Protein AF-A0A2H0UVV0-F1 (afdb_monomer_lite)

pLDDT: mean 76.67, std 10.12, range [40.59, 90.5]

Radius of gyration: 23.48 Å; chains: 1; bounding box: 50×22×71 Å

Secondary structure (DSSP, 8-state):
-HHHHHHHHHHHHHHHHHHHHHHHHHHHHHHHHHHHHHHHHHHHHHHHHHHHHHTT-THHHHHHHHHHHHHHHHHHHHHHHHHHHHHHHHHHHHHHHHHHHHHHHTSS---HHHHHHHHHHHHHHHHHHHHHHHHHHHHHHHHHHHTT-

Sequence (149 aa):
MSINNFKIAKNIVASYEARIKVVEQIAEDTKKLLEEFRHKREKMSQELKEALAQHESLRKKDFDKMMEGIIVSQSKREENVKQMLSDFQEQEMTIVKNLREMLKEKGEKLRLKDFKKTLVKIKKEQENQQKETTDQVGTELIRMQSEVK

Organism: NCBI:txid2014277

Structure (mmCIF, N/CA/C/O backbone):
data_AF-A0A2H0UVV0-F1
#
_entry.id   AF-A0A2H0UVV0-F1
#
loop_
_atom_site.group_PDB
_atom_site.id
_atom_site.type_symbol
_atom_site.label_atom_id
_atom_site.label_alt_id
_atom_site.label_comp_id
_atom_site.label_asym_id
_atom_site.label_entity_id
_atom_site.label_seq_id
_atom_site.pdbx_PDB_ins_code
_atom_site.Cartn_x
_atom_site.Cartn_y
_atom_site.Cartn_z
_atom_site.occupancy
_atom_site.B_iso_or_equiv
_atom_site.auth_seq_id
_atom_site.auth_comp_id
_atom_site.auth_asym_id
_atom_site.auth_atom_id
_atom_site.pdbx_PDB_model_num
ATOM 1 N N . MET A 1 1 ? 21.264 -7.273 -36.958 1.00 46.84 1 MET A N 1
ATOM 2 C CA . MET A 1 1 ? 21.235 -7.415 -35.478 1.00 46.84 1 MET A CA 1
ATOM 3 C C . MET A 1 1 ? 20.362 -6.383 -34.734 1.00 46.84 1 MET A C 1
ATOM 5 O O . MET A 1 1 ? 20.061 -6.626 -33.575 1.00 46.84 1 MET A O 1
ATOM 9 N N . SER A 1 2 ? 19.899 -5.280 -35.348 1.00 52.91 2 SER A N 1
ATOM 10 C CA . SER A 1 2 ? 19.098 -4.233 -34.663 1.00 52.91 2 SER A CA 1
ATOM 11 C C . SER A 1 2 ? 17.670 -4.665 -34.252 1.00 52.91 2 SER A C 1
ATOM 13 O O . SER A 1 2 ? 17.197 -4.321 -33.170 1.00 52.91 2 SER A O 1
ATOM 15 N N . ILE A 1 3 ? 17.016 -5.513 -35.059 1.00 55.75 3 ILE A N 1
ATOM 16 C CA . ILE A 1 3 ? 15.607 -5.934 -34.889 1.00 55.75 3 ILE A CA 1
ATOM 17 C C . ILE A 1 3 ? 15.347 -6.639 -33.542 1.00 55.75 3 ILE A C 1
ATOM 19 O O . ILE A 1 3 ? 14.288 -6.468 -32.940 1.00 55.75 3 ILE A O 1
ATOM 23 N N . ASN A 1 4 ? 16.324 -7.394 -33.031 1.00 67.62 4 ASN A N 1
ATOM 24 C CA . ASN A 1 4 ? 16.149 -8.179 -31.807 1.00 67.62 4 ASN A CA 1
ATOM 25 C C . ASN A 1 4 ? 16.113 -7.292 -30.545 1.00 67.62 4 ASN A C 1
ATOM 27 O O . ASN A 1 4 ? 15.326 -7.519 -29.632 1.00 67.62 4 ASN A O 1
ATOM 31 N N . ASN A 1 5 ? 16.905 -6.217 -30.523 1.00 66.38 5 ASN A N 1
ATOM 32 C CA . ASN A 1 5 ? 17.021 -5.336 -29.357 1.00 66.38 5 ASN A CA 1
ATOM 33 C C . ASN A 1 5 ? 15.780 -4.460 -29.165 1.00 66.38 5 ASN A C 1
ATOM 35 O O . ASN A 1 5 ? 15.333 -4.254 -28.039 1.00 66.38 5 ASN A O 1
ATOM 39 N N . PHE A 1 6 ? 15.197 -3.980 -30.265 1.00 71.94 6 PHE A N 1
ATOM 40 C CA . PHE A 1 6 ? 13.950 -3.221 -30.225 1.00 71.94 6 PHE A CA 1
ATOM 41 C C . PHE A 1 6 ? 12.781 -4.081 -29.720 1.00 71.94 6 PHE A C 1
ATOM 43 O O . PHE A 1 6 ? 11.981 -3.627 -28.902 1.00 71.94 6 PHE A O 1
ATOM 50 N N . LYS A 1 7 ? 12.724 -5.354 -30.140 1.00 77.94 7 LYS A N 1
ATOM 51 C CA . LYS A 1 7 ? 11.741 -6.329 -29.646 1.00 77.94 7 LYS A CA 1
ATOM 52 C C . LYS A 1 7 ? 11.905 -6.598 -28.145 1.00 77.94 7 LYS A C 1
ATOM 54 O O . LYS A 1 7 ? 10.916 -6.585 -27.421 1.00 77.94 7 LYS A O 1
ATOM 59 N N . ILE A 1 8 ? 13.140 -6.771 -27.665 1.00 77.00 8 ILE A N 1
ATOM 60 C CA . ILE A 1 8 ? 13.431 -6.951 -26.232 1.00 77.00 8 ILE A CA 1
ATOM 61 C C . ILE A 1 8 ? 12.982 -5.729 -25.420 1.00 77.00 8 ILE A C 1
ATOM 63 O O . ILE A 1 8 ? 12.300 -5.885 -24.412 1.00 77.00 8 ILE A O 1
ATOM 67 N N . ALA A 1 9 ? 13.306 -4.515 -25.866 1.00 73.31 9 ALA A N 1
ATOM 68 C CA . ALA A 1 9 ? 12.912 -3.297 -25.164 1.00 73.31 9 ALA A CA 1
ATOM 69 C C . ALA A 1 9 ? 11.382 -3.113 -25.113 1.00 73.31 9 ALA A C 1
ATOM 71 O O . ALA A 1 9 ? 10.850 -2.756 -24.064 1.00 73.31 9 ALA A O 1
ATOM 72 N N . LYS A 1 10 ? 10.659 -3.442 -26.195 1.00 80.06 10 LYS A N 1
ATOM 73 C CA . LYS A 1 10 ? 9.185 -3.482 -26.191 1.00 80.06 10 LYS A CA 1
ATOM 74 C C . LYS A 1 10 ? 8.625 -4.495 -25.192 1.00 80.06 10 LYS A C 1
ATOM 76 O O . LYS A 1 10 ? 7.693 -4.167 -24.465 1.00 80.06 10 LYS A O 1
ATOM 81 N N . ASN A 1 11 ? 9.204 -5.693 -25.124 1.00 83.56 11 ASN A N 1
ATOM 82 C CA . ASN A 1 11 ? 8.777 -6.712 -24.163 1.00 83.56 11 ASN A CA 1
ATOM 83 C C . ASN A 1 11 ? 9.014 -6.265 -22.713 1.00 83.56 11 ASN A C 1
ATOM 85 O O . ASN A 1 11 ? 8.180 -6.526 -21.851 1.00 83.56 11 ASN A O 1
ATOM 89 N N . ILE A 1 12 ? 10.121 -5.563 -22.445 1.00 79.69 12 ILE A N 1
ATOM 90 C CA . ILE A 1 12 ? 10.402 -4.992 -21.122 1.00 79.69 12 ILE A CA 1
ATOM 91 C C . ILE A 1 12 ? 9.342 -3.947 -20.762 1.00 79.6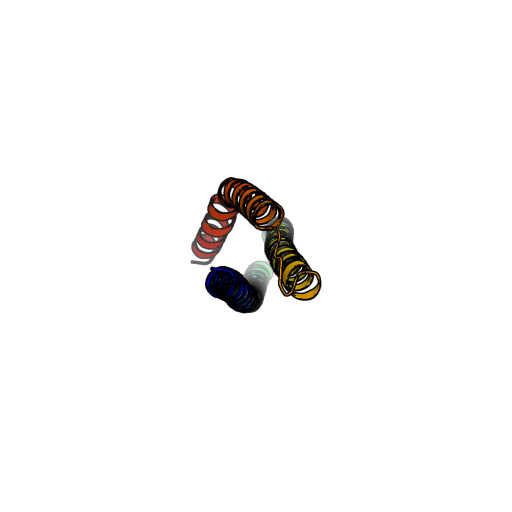9 12 ILE A C 1
ATOM 93 O O . ILE A 1 12 ? 8.770 -4.030 -19.680 1.00 79.69 12 ILE A O 1
ATOM 97 N N . VAL A 1 13 ? 9.021 -3.017 -21.668 1.00 81.75 13 VAL A N 1
ATOM 98 C CA . VAL A 1 13 ? 7.951 -2.027 -21.440 1.00 81.75 13 VAL A CA 1
ATOM 99 C C . VAL A 1 13 ? 6.618 -2.712 -21.140 1.00 81.75 13 VAL A C 1
ATOM 101 O O . VAL A 1 13 ? 6.001 -2.395 -20.130 1.00 81.75 13 VAL A O 1
ATOM 104 N N . ALA A 1 14 ? 6.220 -3.702 -21.942 1.00 84.56 14 ALA A N 1
ATOM 105 C CA . ALA A 1 14 ? 4.982 -4.450 -21.719 1.00 84.56 14 ALA A CA 1
ATOM 106 C C . ALA A 1 14 ? 4.965 -5.177 -20.359 1.00 84.56 14 ALA A C 1
ATOM 108 O O . ALA A 1 14 ? 3.932 -5.244 -19.699 1.00 84.56 14 ALA A O 1
ATOM 109 N N . SER A 1 15 ? 6.115 -5.689 -19.908 1.00 83.50 15 SER A N 1
ATOM 110 C CA . SER A 1 15 ? 6.256 -6.318 -18.590 1.00 83.50 15 SER A CA 1
ATOM 111 C C . SER A 1 15 ? 6.092 -5.320 -17.435 1.00 83.50 15 SER A C 1
ATOM 113 O O . SER A 1 15 ? 5.451 -5.645 -16.437 1.00 83.50 15 SER A O 1
ATOM 115 N N . TYR A 1 16 ? 6.639 -4.107 -17.553 1.00 78.38 16 TYR A N 1
ATOM 116 C CA . TYR A 1 16 ? 6.409 -3.032 -16.579 1.00 78.38 16 TYR A CA 1
ATOM 117 C C . TYR A 1 16 ? 4.948 -2.556 -16.587 1.00 78.38 16 TYR A C 1
ATOM 119 O O . TYR A 1 16 ? 4.348 -2.414 -15.531 1.00 78.38 16 TYR A O 1
ATOM 127 N N . GLU A 1 17 ? 4.328 -2.405 -17.759 1.00 81.62 17 GLU A N 1
ATOM 128 C CA . GLU A 1 17 ? 2.903 -2.052 -17.866 1.00 81.62 17 GLU A CA 1
ATOM 129 C C . GLU A 1 17 ? 1.991 -3.107 -17.224 1.00 81.62 17 GLU A C 1
ATOM 131 O O . GLU A 1 17 ? 1.007 -2.764 -16.571 1.00 81.62 17 GLU A O 1
ATOM 136 N N . ALA A 1 18 ? 2.323 -4.393 -17.371 1.00 85.19 18 ALA A N 1
ATOM 137 C CA . ALA A 1 18 ? 1.603 -5.467 -16.695 1.00 85.19 18 ALA A CA 1
ATOM 138 C C . ALA A 1 18 ? 1.772 -5.395 -15.168 1.00 85.19 18 ALA A C 1
ATOM 140 O O . ALA A 1 18 ? 0.794 -5.558 -14.443 1.00 85.19 18 ALA A O 1
ATOM 141 N N . ARG A 1 19 ? 2.986 -5.112 -14.676 1.00 77.56 19 ARG A N 1
ATOM 142 C CA . ARG A 1 19 ? 3.247 -4.930 -13.239 1.00 77.56 19 ARG A CA 1
ATOM 143 C C . ARG A 1 19 ? 2.496 -3.742 -12.652 1.00 77.56 19 ARG A C 1
ATOM 145 O O . ARG A 1 19 ? 1.891 -3.913 -11.603 1.00 77.56 19 ARG A O 1
ATOM 152 N N . ILE A 1 20 ? 2.463 -2.597 -13.338 1.00 80.31 20 ILE A N 1
ATOM 153 C CA . ILE A 1 20 ? 1.687 -1.424 -12.900 1.00 80.31 20 ILE A CA 1
ATOM 154 C C . ILE A 1 20 ? 0.222 -1.805 -12.680 1.00 80.31 20 ILE A C 1
ATOM 156 O O . ILE A 1 20 ? -0.319 -1.521 -11.619 1.00 80.31 20 ILE A O 1
ATOM 160 N N . LYS A 1 21 ? -0.394 -2.533 -13.620 1.00 84.50 21 LYS A N 1
ATOM 161 C CA . LYS A 1 21 ? -1.786 -2.992 -13.469 1.00 84.50 21 LYS A CA 1
ATOM 162 C C . LYS A 1 21 ? -1.987 -3.906 -12.260 1.00 84.50 21 LYS A C 1
ATOM 164 O O . LYS A 1 21 ? -3.005 -3.819 -11.585 1.00 84.50 21 LYS A O 1
ATOM 169 N N . VAL A 1 22 ? -1.033 -4.800 -11.995 1.00 84.81 22 VAL A N 1
ATOM 170 C CA . VAL A 1 22 ? -1.086 -5.681 -10.818 1.00 84.81 22 VAL A CA 1
ATOM 171 C C . VAL A 1 22 ? -0.980 -4.866 -9.529 1.00 84.81 22 VAL A C 1
ATOM 173 O O . VAL A 1 22 ? -1.742 -5.108 -8.601 1.00 84.81 22 VAL A O 1
ATOM 176 N N . VAL A 1 23 ? -0.080 -3.882 -9.475 1.00 78.69 23 VAL A N 1
ATOM 177 C CA . VAL A 1 23 ? 0.074 -2.980 -8.322 1.00 78.69 23 VAL A CA 1
ATOM 178 C C . VAL A 1 23 ? -1.188 -2.159 -8.097 1.00 78.69 23 VAL A C 1
ATOM 180 O O . VAL A 1 23 ? -1.636 -2.057 -6.963 1.00 78.69 23 VAL A O 1
ATOM 183 N N . GLU A 1 24 ? -1.780 -1.611 -9.158 1.00 81.75 24 GLU A N 1
ATOM 184 C CA . GLU A 1 24 ? -3.043 -0.868 -9.093 1.00 81.75 24 GLU A CA 1
ATOM 185 C C . GLU A 1 24 ? -4.158 -1.726 -8.494 1.00 81.75 24 GLU A C 1
ATOM 187 O O . GLU A 1 24 ? -4.868 -1.281 -7.594 1.00 81.75 24 GLU A O 1
ATOM 192 N N . GLN A 1 25 ? -4.266 -2.981 -8.937 1.00 84.56 25 GLN A N 1
ATOM 193 C CA . GLN A 1 25 ? -5.237 -3.920 -8.389 1.00 84.56 25 GLN A CA 1
ATOM 194 C C . GLN A 1 25 ? -4.965 -4.222 -6.908 1.00 84.56 25 GLN A C 1
ATOM 196 O O . GLN A 1 25 ? -5.882 -4.152 -6.096 1.00 84.56 25 GLN A O 1
ATOM 201 N N . ILE A 1 26 ? -3.707 -4.494 -6.536 1.00 79.81 26 ILE A N 1
ATOM 202 C CA . ILE A 1 26 ? -3.313 -4.728 -5.137 1.00 79.81 26 ILE A CA 1
ATOM 203 C C . ILE A 1 26 ? -3.626 -3.506 -4.273 1.00 79.81 26 ILE A C 1
ATOM 205 O O . ILE A 1 26 ? -4.103 -3.664 -3.151 1.00 79.81 26 ILE A O 1
ATOM 209 N N . ALA A 1 27 ? -3.369 -2.297 -4.768 1.00 77.50 27 ALA A N 1
ATOM 210 C CA . ALA A 1 27 ? -3.632 -1.069 -4.033 1.00 77.50 27 ALA A CA 1
ATOM 211 C C . ALA A 1 27 ? -5.133 -0.870 -3.788 1.00 77.50 27 ALA A C 1
ATOM 213 O O . ALA A 1 27 ? -5.537 -0.551 -2.668 1.00 77.50 27 ALA A O 1
ATOM 214 N N . GLU A 1 28 ? -5.961 -1.123 -4.802 1.00 85.06 28 GLU A N 1
ATOM 215 C CA . GLU A 1 28 ? -7.417 -1.051 -4.686 1.00 85.06 28 GLU A CA 1
ATOM 216 C C . GLU A 1 28 ? -7.967 -2.114 -3.723 1.00 85.06 28 GLU A C 1
ATOM 218 O O . GLU A 1 28 ? -8.785 -1.808 -2.854 1.00 85.06 28 GLU A O 1
ATOM 223 N N . ASP A 1 29 ? -7.481 -3.352 -3.818 1.00 85.00 29 ASP A N 1
ATOM 224 C CA . ASP A 1 29 ? -7.895 -4.440 -2.928 1.00 85.00 29 ASP A CA 1
ATOM 225 C C . ASP A 1 29 ? -7.442 -4.187 -1.483 1.00 85.00 29 ASP A C 1
ATOM 227 O O . ASP A 1 29 ? -8.214 -4.384 -0.544 1.00 85.00 29 ASP A O 1
ATOM 231 N N . THR A 1 30 ? -6.229 -3.661 -1.294 1.00 80.06 30 THR A N 1
ATOM 232 C CA . THR A 1 30 ? -5.718 -3.255 0.023 1.00 80.06 30 THR A CA 1
ATOM 233 C C . THR A 1 30 ? -6.580 -2.146 0.614 1.00 80.06 30 THR A C 1
ATOM 235 O O . THR A 1 30 ? -6.947 -2.213 1.784 1.00 80.06 30 THR A O 1
ATOM 238 N N . LYS A 1 31 ? -6.966 -1.144 -0.185 1.00 82.50 31 LYS A N 1
ATOM 239 C CA . LYS A 1 31 ? -7.852 -0.066 0.266 1.00 82.50 31 LYS A CA 1
ATOM 240 C C . LYS A 1 31 ? -9.208 -0.604 0.725 1.00 82.50 31 LYS A C 1
ATOM 242 O O . LYS A 1 31 ? -9.672 -0.210 1.790 1.00 82.50 31 LYS A O 1
ATOM 247 N N . LYS A 1 32 ? -9.820 -1.519 -0.033 1.00 87.62 32 LYS A N 1
ATOM 248 C CA . LYS A 1 32 ? -11.086 -2.164 0.360 1.00 87.62 32 LYS A CA 1
ATOM 249 C C . LYS A 1 32 ? -10.942 -2.941 1.664 1.00 87.62 32 LYS A C 1
ATOM 251 O O . LYS A 1 32 ? -11.760 -2.770 2.561 1.00 87.62 32 LYS A O 1
ATOM 256 N N . LEU A 1 33 ? -9.875 -3.728 1.796 1.00 84.06 33 LEU A N 1
ATOM 257 C CA . LEU A 1 33 ? -9.603 -4.500 3.007 1.00 84.06 33 LEU A CA 1
ATOM 258 C C . LEU A 1 33 ? -9.421 -3.599 4.242 1.00 84.06 33 LEU A C 1
ATOM 260 O O . LEU A 1 33 ? -9.932 -3.912 5.316 1.00 84.06 33 LEU A O 1
ATOM 264 N N . LEU A 1 34 ? -8.726 -2.465 4.097 1.00 80.62 34 LEU A N 1
ATOM 265 C CA . LEU A 1 34 ? -8.571 -1.486 5.177 1.00 80.62 34 LEU A CA 1
ATOM 266 C C . LEU A 1 34 ? -9.918 -0.882 5.599 1.00 80.62 34 LEU A C 1
ATOM 268 O O . LEU A 1 34 ? -10.189 -0.779 6.795 1.00 80.62 34 LEU A O 1
ATOM 272 N N . GLU A 1 35 ? -10.789 -0.544 4.645 1.00 86.50 35 GLU A N 1
ATOM 273 C CA . GLU A 1 35 ? -12.141 -0.053 4.949 1.00 86.50 35 GLU A CA 1
ATOM 274 C C . GLU A 1 35 ? -12.995 -1.113 5.667 1.00 86.50 35 GLU A C 1
ATOM 276 O O . GLU A 1 35 ? -13.684 -0.804 6.641 1.00 86.50 35 GLU A O 1
ATOM 281 N N . GLU A 1 36 ? -12.908 -2.383 5.261 1.00 87.31 36 GLU A N 1
ATOM 282 C CA . GLU A 1 36 ? -13.591 -3.487 5.949 1.00 87.31 36 GLU A CA 1
ATOM 283 C C . GLU A 1 36 ? -13.113 -3.642 7.400 1.00 87.31 36 GLU A C 1
ATOM 285 O O . GLU A 1 36 ? -13.932 -3.759 8.321 1.00 87.31 36 GLU A O 1
ATOM 290 N N . PHE A 1 37 ? -11.797 -3.599 7.635 1.00 82.25 37 PHE A N 1
ATOM 291 C CA . PHE A 1 37 ? -11.240 -3.649 8.988 1.00 82.25 37 PHE A CA 1
ATOM 292 C C . PHE A 1 37 ? -11.667 -2.457 9.832 1.00 82.25 37 PHE A C 1
ATOM 294 O O . PHE A 1 37 ? -12.038 -2.632 10.999 1.00 82.25 37 PHE A O 1
ATOM 301 N N . ARG A 1 38 ? -11.672 -1.259 9.246 1.00 85.25 38 ARG A N 1
ATOM 302 C CA . ARG A 1 38 ? -12.143 -0.051 9.913 1.00 85.25 38 ARG A CA 1
ATOM 303 C C . ARG A 1 38 ? -13.596 -0.199 10.349 1.00 85.25 38 ARG A C 1
ATOM 305 O O . ARG A 1 38 ? -13.890 0.037 11.521 1.00 85.25 38 ARG A O 1
ATOM 312 N N . HIS A 1 39 ? -14.471 -0.653 9.455 1.00 88.69 39 HIS A N 1
ATOM 313 C CA . HIS A 1 39 ? -15.886 -0.834 9.760 1.00 88.69 39 HIS A CA 1
ATOM 314 C C . HIS A 1 39 ? -16.112 -1.895 10.847 1.00 88.69 39 HIS A C 1
ATOM 316 O O . HIS A 1 39 ? -16.852 -1.663 11.806 1.00 88.69 39 HIS A O 1
ATOM 322 N N . LYS A 1 40 ? -15.423 -3.043 10.756 1.00 87.94 40 LYS A N 1
ATOM 323 C CA . LYS A 1 40 ? -15.497 -4.105 11.772 1.00 87.94 40 LYS A CA 1
ATOM 324 C C . LYS A 1 40 ? -15.057 -3.595 13.148 1.00 87.94 40 LYS A C 1
ATOM 326 O O . LYS A 1 40 ? -15.724 -3.864 14.146 1.00 87.94 40 LYS A O 1
ATOM 331 N N . ARG A 1 41 ? -13.965 -2.827 13.200 1.00 85.25 41 ARG A N 1
ATOM 332 C CA . ARG A 1 41 ? -13.452 -2.224 14.436 1.00 85.25 41 ARG A CA 1
ATOM 333 C C . ARG A 1 41 ? -14.413 -1.187 15.010 1.00 85.25 41 ARG A C 1
ATOM 335 O O . ARG A 1 41 ? -14.647 -1.205 16.213 1.00 85.25 41 ARG A O 1
ATOM 342 N N . GLU A 1 42 ? -14.952 -0.292 14.184 1.00 88.06 42 GLU A N 1
ATOM 343 C CA . GLU A 1 42 ? -15.924 0.721 14.620 1.00 88.06 42 GLU A CA 1
ATOM 344 C C . GLU A 1 42 ? -17.160 0.056 15.233 1.00 88.06 42 GLU A C 1
ATOM 346 O O . GLU A 1 42 ? -17.565 0.421 16.337 1.00 88.06 42 GLU A O 1
ATOM 351 N N . LYS A 1 43 ? -17.683 -0.995 14.590 1.00 90.50 43 LYS A N 1
ATOM 352 C CA . LYS A 1 43 ? -18.799 -1.785 15.119 1.00 90.50 43 LYS A CA 1
ATOM 353 C C . LYS A 1 43 ? -18.470 -2.428 16.471 1.00 90.50 43 LYS A C 1
ATOM 355 O O . LYS A 1 43 ? -19.204 -2.224 17.433 1.00 90.50 43 LYS A O 1
ATOM 360 N N . MET A 1 44 ? -17.351 -3.148 16.569 1.00 86.31 44 MET A N 1
ATOM 361 C CA . MET A 1 44 ? -16.915 -3.776 17.826 1.00 86.31 44 MET A CA 1
ATOM 362 C C . MET A 1 44 ? -16.691 -2.751 18.946 1.00 86.31 44 MET A C 1
ATOM 364 O O . MET A 1 44 ? -17.027 -3.000 20.103 1.00 86.31 44 MET A O 1
ATOM 368 N N . SER A 1 45 ? -16.116 -1.592 18.614 1.00 87.31 45 SER A N 1
ATOM 369 C CA . SER A 1 45 ? -15.876 -0.514 19.573 1.00 87.31 45 SER A CA 1
ATOM 370 C C . SER A 1 45 ? -17.187 0.058 20.108 1.00 87.31 45 SER A C 1
ATOM 372 O O . SER A 1 45 ? -17.319 0.260 21.316 1.00 87.31 45 SER A O 1
ATOM 374 N N . GLN A 1 46 ? -18.171 0.255 19.229 1.00 88.00 46 GLN A N 1
ATOM 375 C CA . GLN A 1 46 ? -19.498 0.732 19.595 1.00 88.00 46 GLN A CA 1
ATOM 376 C C . GLN A 1 46 ? -20.230 -0.268 20.503 1.00 88.00 46 GLN A C 1
ATOM 378 O O . GLN A 1 46 ? -20.698 0.122 21.572 1.00 88.00 46 GLN A O 1
ATOM 383 N N . GLU A 1 47 ? -20.255 -1.553 20.135 1.00 88.12 47 GLU A N 1
ATOM 384 C CA . GLU A 1 47 ? -20.875 -2.622 20.935 1.00 88.12 47 GLU A CA 1
ATOM 385 C C . GLU A 1 47 ? -20.266 -2.696 22.347 1.00 88.12 47 GLU A C 1
ATOM 387 O O . GLU A 1 47 ? -20.980 -2.756 23.351 1.00 88.12 47 GLU A O 1
ATOM 392 N N . LEU A 1 48 ? -18.936 -2.615 22.448 1.00 84.44 48 LEU A N 1
ATOM 393 C CA . LEU A 1 48 ? -18.242 -2.637 23.734 1.00 84.44 48 LEU A CA 1
ATOM 394 C C . LEU A 1 48 ? -18.500 -1.363 24.552 1.00 84.44 48 LEU A C 1
ATOM 396 O O . LEU A 1 48 ? -18.683 -1.428 25.770 1.00 84.44 48 LEU A O 1
ATOM 400 N N . LYS A 1 49 ? -18.564 -0.200 23.900 1.00 84.12 49 LYS A N 1
ATOM 401 C CA . LYS A 1 49 ? -18.881 1.075 24.554 1.00 84.12 49 LYS A CA 1
ATOM 402 C C . LYS A 1 49 ? -20.294 1.084 25.131 1.00 84.12 49 LYS A C 1
ATOM 404 O O . LYS A 1 49 ? -20.490 1.602 26.233 1.00 84.12 49 LYS A O 1
ATOM 409 N N . GLU A 1 50 ? -21.259 0.513 24.418 1.00 84.94 50 GLU A N 1
ATOM 410 C CA . GLU A 1 50 ? -22.641 0.358 24.880 1.00 84.94 50 GLU A CA 1
ATOM 411 C C . GLU A 1 50 ? -22.724 -0.593 26.078 1.00 84.94 50 GLU A C 1
ATOM 413 O O . GLU A 1 50 ? -23.297 -0.222 27.105 1.00 84.94 50 GLU A O 1
ATOM 418 N N . ALA A 1 51 ? -22.060 -1.751 26.011 1.00 81.81 51 ALA A N 1
ATOM 419 C CA . ALA A 1 51 ? -21.991 -2.696 27.126 1.00 81.81 51 ALA A CA 1
ATOM 420 C C . ALA A 1 51 ? -21.368 -2.067 28.388 1.00 81.81 51 ALA A C 1
ATOM 422 O O . ALA A 1 51 ? -21.871 -2.240 29.497 1.00 81.81 51 ALA A O 1
ATOM 423 N N . LEU A 1 52 ? -20.300 -1.277 28.241 1.00 81.19 52 LEU A N 1
ATOM 424 C CA . LEU A 1 52 ? -19.671 -0.578 29.367 1.00 81.19 52 LEU A CA 1
ATOM 425 C C . LEU A 1 52 ? -20.547 0.553 29.931 1.00 81.19 52 LEU A C 1
ATOM 427 O O . LEU A 1 52 ? -20.503 0.814 31.135 1.00 81.19 52 LEU A O 1
ATOM 431 N N . ALA A 1 53 ? -21.337 1.222 29.087 1.00 79.19 53 ALA A N 1
ATOM 432 C CA . ALA A 1 53 ? -22.242 2.290 29.505 1.00 79.19 53 ALA A CA 1
ATOM 433 C C . ALA A 1 53 ? -23.445 1.764 30.303 1.00 79.19 53 ALA A C 1
ATOM 435 O O . ALA A 1 53 ? -23.853 2.417 31.260 1.00 79.19 53 ALA A O 1
ATOM 436 N N . GLN A 1 54 ? -23.968 0.582 29.957 1.00 78.12 54 GLN A N 1
ATOM 437 C CA . GLN A 1 54 ? -25.069 -0.061 30.690 1.00 78.12 54 GLN A CA 1
ATOM 438 C C . GLN A 1 54 ? -24.713 -0.409 32.145 1.00 78.12 54 GLN A C 1
ATOM 440 O O . GLN A 1 54 ? -25.604 -0.575 32.971 1.00 78.12 54 GLN A O 1
ATOM 445 N N . HIS A 1 55 ? -23.422 -0.481 32.477 1.00 70.94 55 HIS A N 1
ATOM 446 C CA . HIS A 1 55 ? -22.940 -0.828 33.814 1.00 70.94 55 HIS A CA 1
ATOM 447 C C . HIS A 1 55 ? -22.375 0.367 34.608 1.00 70.94 55 HIS A C 1
ATOM 449 O O . HIS A 1 55 ? -21.577 0.143 35.516 1.00 70.94 55 HIS A O 1
ATOM 455 N N . GLU A 1 56 ? -22.729 1.617 34.252 1.00 66.25 56 GLU A N 1
ATOM 456 C CA . GLU A 1 56 ? -22.268 2.870 34.906 1.00 66.25 56 GLU A CA 1
ATOM 457 C C . GLU A 1 56 ? -20.761 2.878 35.220 1.00 66.25 56 GLU A C 1
ATOM 459 O O . GLU A 1 56 ? -20.273 3.325 36.258 1.00 66.25 56 GLU A O 1
ATOM 464 N N . SER A 1 57 ? -19.993 2.311 34.295 1.00 64.19 57 SER A N 1
ATOM 465 C CA . SER A 1 57 ? -18.633 1.890 34.561 1.00 64.19 57 SER A CA 1
ATOM 466 C C . SER A 1 57 ? -17.648 3.025 34.296 1.00 64.19 57 SER A C 1
ATOM 468 O O . SER A 1 57 ? -17.535 3.508 33.166 1.00 64.19 57 SER A O 1
ATOM 470 N N . LEU A 1 58 ? -16.834 3.384 35.299 1.00 66.38 58 LEU A N 1
ATOM 471 C CA . LEU A 1 58 ? -15.626 4.215 35.126 1.00 66.38 58 LEU A CA 1
ATOM 472 C C . LEU A 1 58 ? -14.727 3.711 33.975 1.00 66.38 58 LEU A C 1
ATOM 474 O O . LEU A 1 58 ? -14.024 4.501 33.345 1.00 66.38 58 LEU A O 1
ATOM 478 N N . ARG A 1 59 ? -14.833 2.421 33.623 1.00 77.06 59 ARG A N 1
ATOM 479 C CA . ARG A 1 59 ? -14.092 1.786 32.527 1.00 77.06 59 ARG A CA 1
ATOM 480 C C . ARG A 1 59 ? -14.479 2.312 31.146 1.00 77.06 59 ARG A C 1
ATOM 482 O O . ARG A 1 59 ? -13.707 2.116 30.218 1.00 77.06 59 ARG A O 1
ATOM 489 N N . LYS A 1 60 ? -15.619 2.998 30.976 1.00 78.31 60 LYS A N 1
ATOM 490 C CA . LYS A 1 60 ? -15.971 3.636 29.693 1.00 78.31 60 LYS A CA 1
ATOM 491 C C . LYS A 1 60 ? -14.944 4.701 29.301 1.00 78.31 60 LYS A C 1
ATOM 493 O O . LYS A 1 60 ? -14.536 4.761 28.148 1.00 78.31 60 LYS A O 1
ATOM 498 N N . LYS A 1 61 ? -14.492 5.512 30.264 1.00 80.12 61 LYS A N 1
ATOM 499 C CA . LYS A 1 61 ? -13.496 6.566 30.018 1.00 80.12 61 LYS A CA 1
ATOM 500 C C . LYS A 1 61 ? -12.116 5.980 29.711 1.00 80.12 61 LYS A C 1
ATOM 502 O O . LYS A 1 61 ? -11.412 6.501 28.850 1.00 80.12 61 LYS A O 1
ATOM 507 N N . ASP A 1 62 ? -11.745 4.902 30.397 1.00 82.25 62 ASP A N 1
ATOM 508 C CA . ASP A 1 62 ? -10.488 4.191 30.141 1.00 82.25 62 ASP A CA 1
ATOM 509 C C . ASP A 1 62 ? -10.516 3.487 28.781 1.00 82.25 62 ASP A C 1
ATOM 511 O O . ASP A 1 62 ? -9.540 3.548 28.034 1.00 82.25 62 ASP A O 1
ATOM 515 N N . PHE A 1 63 ? -11.660 2.899 28.421 1.00 83.44 63 PHE A N 1
ATOM 516 C CA . PHE A 1 63 ? -11.895 2.328 27.102 1.00 83.44 63 PHE A CA 1
ATOM 517 C C . PHE A 1 63 ? -11.775 3.381 25.999 1.00 83.44 63 PHE A C 1
ATOM 519 O O . PHE A 1 63 ? -11.024 3.170 25.051 1.00 83.44 63 PHE A O 1
ATOM 526 N N . ASP A 1 64 ? -12.439 4.532 26.147 1.00 84.75 64 ASP A N 1
ATOM 527 C CA . ASP A 1 64 ? -12.375 5.625 25.171 1.00 84.75 64 ASP A CA 1
ATOM 528 C C . ASP A 1 64 ? -10.920 6.088 24.950 1.00 84.75 64 ASP A C 1
ATOM 530 O O . ASP A 1 64 ? -10.478 6.195 23.806 1.00 84.75 64 ASP A O 1
ATOM 534 N N . LYS A 1 65 ? -10.136 6.264 26.025 1.00 86.75 65 LYS A N 1
ATOM 535 C CA . LYS A 1 65 ? -8.706 6.619 25.931 1.00 86.75 65 LYS A CA 1
ATOM 536 C C . LYS A 1 65 ? -7.861 5.541 25.255 1.00 86.75 65 LYS A C 1
ATOM 538 O O . LYS A 1 65 ? -6.999 5.854 24.435 1.00 86.75 65 LYS A O 1
ATOM 543 N N . MET A 1 66 ? -8.071 4.272 25.608 1.00 86.44 66 MET A N 1
ATOM 544 C CA . MET A 1 66 ? -7.347 3.162 24.985 1.00 86.44 66 MET A CA 1
ATOM 545 C C . MET A 1 66 ? -7.664 3.089 23.487 1.00 86.44 66 MET A C 1
ATOM 547 O O . MET A 1 66 ? -6.772 2.874 22.663 1.00 86.44 66 MET A O 1
ATOM 551 N N . MET A 1 67 ? -8.931 3.307 23.132 1.00 85.19 67 MET A N 1
ATOM 552 C CA . MET A 1 67 ? -9.390 3.229 21.757 1.00 85.19 67 MET A CA 1
ATOM 553 C C . MET A 1 67 ? -8.921 4.390 20.899 1.00 85.19 67 MET A C 1
ATOM 555 O O . MET A 1 67 ? -8.533 4.163 19.757 1.00 85.19 67 MET A O 1
ATOM 559 N N . GLU A 1 68 ? -8.838 5.592 21.457 1.00 88.94 68 GLU A N 1
ATOM 560 C CA . GLU A 1 68 ? -8.210 6.732 20.794 1.00 88.94 68 GLU A CA 1
ATOM 561 C C . GLU A 1 68 ? -6.759 6.420 20.391 1.00 88.94 68 GLU A C 1
ATOM 563 O O . GLU A 1 68 ? -6.389 6.589 19.228 1.00 88.94 68 GLU A O 1
ATOM 568 N N . GLY A 1 69 ? -5.956 5.862 21.306 1.00 85.00 69 GLY A N 1
ATOM 569 C CA . GLY A 1 69 ? -4.567 5.490 21.013 1.00 85.00 69 GLY A CA 1
ATOM 570 C C . GLY A 1 69 ? -4.441 4.437 19.905 1.00 85.00 69 GLY A C 1
ATOM 571 O O . GLY A 1 69 ? -3.601 4.563 19.008 1.00 85.00 69 GLY A O 1
ATOM 572 N N . ILE A 1 70 ? -5.309 3.423 19.925 1.00 84.38 70 ILE A N 1
ATOM 573 C CA . ILE A 1 70 ? -5.350 2.379 18.892 1.00 84.38 70 ILE A CA 1
ATOM 574 C C . ILE A 1 70 ? -5.781 2.960 17.542 1.00 84.38 70 ILE A C 1
ATOM 576 O O . ILE A 1 70 ? -5.164 2.638 16.526 1.00 84.38 70 ILE A O 1
ATOM 580 N N . ILE A 1 71 ? -6.793 3.833 17.514 1.00 85.69 71 ILE A N 1
ATOM 581 C CA . ILE A 1 71 ? -7.264 4.487 16.287 1.00 85.69 71 ILE A CA 1
ATOM 582 C C . ILE A 1 71 ? -6.144 5.322 15.670 1.00 85.69 71 ILE A C 1
ATOM 584 O O . ILE A 1 71 ? -5.864 5.159 14.487 1.00 85.69 71 ILE A O 1
ATOM 588 N N . VAL A 1 72 ? -5.454 6.148 16.460 1.00 87.94 72 VAL A N 1
ATOM 589 C CA . VAL A 1 72 ? -4.339 6.975 15.970 1.00 87.94 72 VAL A CA 1
ATOM 590 C C . VAL A 1 72 ? -3.209 6.112 15.403 1.00 87.94 72 VAL A C 1
ATOM 592 O O . VAL A 1 72 ? -2.696 6.401 14.320 1.00 87.94 72 VAL A O 1
ATOM 595 N N . SER A 1 73 ? -2.827 5.038 16.102 1.00 83.56 73 SER A N 1
ATOM 596 C CA . SER A 1 73 ? -1.774 4.129 15.632 1.00 83.56 73 SER A CA 1
ATOM 597 C C . SER A 1 73 ? -2.153 3.442 14.317 1.00 83.56 73 SER A C 1
ATOM 599 O O . SER A 1 73 ? -1.349 3.411 13.386 1.00 83.56 73 SER A O 1
ATOM 601 N N . GLN A 1 74 ? -3.387 2.946 14.223 1.00 82.12 74 GLN A N 1
ATOM 602 C CA . GLN A 1 74 ? -3.929 2.302 13.026 1.00 82.12 74 GLN A CA 1
ATOM 603 C C . GLN A 1 74 ? -4.006 3.272 11.845 1.00 82.12 74 GLN A C 1
ATOM 605 O O . GLN A 1 74 ? -3.453 2.972 10.795 1.00 82.12 74 GLN A O 1
ATOM 610 N N . SER A 1 75 ? -4.572 4.470 12.027 1.00 83.88 75 SER A N 1
ATOM 611 C CA . SER A 1 75 ? -4.653 5.477 10.960 1.00 83.88 75 SER A CA 1
ATOM 612 C C . SER A 1 75 ? -3.272 5.846 10.420 1.00 83.88 75 SER A C 1
ATOM 614 O O . SER A 1 75 ? -3.092 5.999 9.216 1.00 83.88 75 SER A O 1
ATOM 616 N N . LYS A 1 76 ? -2.261 5.936 11.295 1.00 86.62 76 LYS A N 1
ATOM 617 C CA . LYS A 1 76 ? -0.881 6.189 10.868 1.00 86.62 76 LYS A CA 1
ATOM 618 C C . LYS A 1 76 ? -0.299 5.026 10.058 1.00 86.62 76 LYS A C 1
ATOM 620 O O . LYS A 1 76 ? 0.417 5.263 9.091 1.00 86.62 76 LYS A O 1
ATOM 625 N N . ARG A 1 77 ? -0.591 3.778 10.438 1.00 81.69 77 ARG A N 1
ATOM 626 C CA . ARG A 1 77 ? -0.176 2.593 9.668 1.00 81.69 77 ARG A CA 1
ATOM 627 C C . ARG A 1 77 ? -0.858 2.545 8.304 1.00 81.69 77 ARG A C 1
ATOM 629 O O . ARG A 1 77 ? -0.177 2.316 7.312 1.00 81.69 77 ARG A O 1
ATOM 636 N N . GLU A 1 78 ? -2.161 2.804 8.250 1.00 83.31 78 GLU A N 1
ATOM 637 C CA . GLU A 1 78 ? -2.922 2.871 6.998 1.00 83.31 78 GLU A CA 1
ATOM 638 C C . GLU A 1 78 ? -2.344 3.920 6.044 1.00 83.31 78 GLU A C 1
ATOM 640 O O . GLU A 1 78 ? -2.154 3.637 4.862 1.00 83.31 78 GLU A O 1
ATOM 645 N N . GLU A 1 79 ? -2.019 5.109 6.557 1.00 86.06 79 GLU A N 1
ATOM 646 C CA . GLU A 1 79 ? -1.410 6.175 5.759 1.00 86.06 79 GLU A CA 1
ATOM 647 C C . GLU A 1 79 ? -0.032 5.770 5.227 1.00 86.06 79 GLU A C 1
ATOM 649 O O . GLU A 1 79 ? 0.252 5.946 4.045 1.00 86.06 79 GLU A O 1
ATOM 654 N N . ASN A 1 80 ? 0.801 5.139 6.062 1.00 84.00 80 ASN A N 1
ATOM 655 C CA . ASN A 1 80 ? 2.105 4.638 5.629 1.00 84.00 80 ASN A CA 1
ATOM 656 C C . ASN A 1 80 ? 1.974 3.602 4.500 1.00 84.00 80 ASN A C 1
ATOM 658 O O . ASN A 1 80 ? 2.724 3.662 3.530 1.00 84.00 80 ASN A O 1
ATOM 662 N N . VAL A 1 81 ? 1.018 2.671 4.600 1.00 80.06 81 VAL A N 1
ATOM 663 C CA . VAL A 1 81 ? 0.776 1.660 3.554 1.00 80.06 81 VAL A CA 1
ATOM 664 C C . VAL A 1 81 ? 0.312 2.320 2.255 1.00 80.06 81 VAL A C 1
ATOM 666 O O . VAL A 1 81 ? 0.813 1.979 1.183 1.00 80.06 81 VAL A O 1
ATOM 669 N N . LYS A 1 82 ? -0.603 3.295 2.334 1.00 81.75 82 LYS A N 1
ATOM 670 C CA . LYS A 1 82 ? -1.055 4.067 1.165 1.00 81.75 82 LYS A CA 1
ATOM 671 C C . LYS A 1 82 ? 0.103 4.809 0.501 1.00 81.75 82 LYS A C 1
ATOM 673 O O . LYS A 1 82 ? 0.234 4.742 -0.720 1.00 81.75 82 LYS A O 1
ATOM 678 N N . GLN A 1 83 ? 0.959 5.454 1.292 1.00 86.06 83 GLN A N 1
ATOM 679 C CA . GLN A 1 83 ? 2.127 6.164 0.780 1.00 86.06 83 GLN A CA 1
ATOM 680 C C . GLN A 1 83 ? 3.099 5.208 0.079 1.00 86.06 83 GLN A C 1
ATOM 682 O O . GLN A 1 83 ? 3.484 5.467 -1.055 1.00 86.06 83 GLN A O 1
ATOM 687 N N . MET A 1 84 ? 3.424 4.065 0.692 1.00 80.81 84 MET A N 1
ATOM 688 C CA . MET A 1 84 ? 4.321 3.066 0.093 1.00 80.81 84 MET A CA 1
ATOM 689 C C . MET A 1 84 ? 3.804 2.547 -1.255 1.00 80.81 84 MET A C 1
ATOM 691 O O . MET A 1 84 ? 4.578 2.405 -2.202 1.00 80.81 84 MET A O 1
ATOM 695 N N . LEU A 1 85 ? 2.500 2.273 -1.359 1.00 78.12 85 LEU A N 1
ATOM 696 C CA . LEU A 1 85 ? 1.879 1.839 -2.613 1.00 78.12 85 LEU A CA 1
ATOM 697 C C . LEU A 1 85 ? 1.926 2.940 -3.681 1.00 78.12 85 LEU A C 1
ATOM 699 O O . LEU A 1 85 ? 2.242 2.652 -4.836 1.00 78.12 85 LEU A O 1
ATOM 703 N N . SER A 1 86 ? 1.658 4.189 -3.292 1.00 83.88 86 SER A N 1
ATOM 704 C CA . SER A 1 86 ? 1.732 5.348 -4.188 1.00 83.88 86 SER A CA 1
ATOM 705 C C . SER A 1 86 ? 3.152 5.565 -4.715 1.00 83.88 86 SER A C 1
ATOM 707 O O . SER A 1 86 ? 3.345 5.704 -5.923 1.00 83.88 86 SER A O 1
ATOM 709 N N . ASP A 1 87 ? 4.150 5.529 -3.830 1.00 83.56 87 ASP A N 1
ATOM 710 C CA . ASP A 1 87 ? 5.562 5.702 -4.185 1.00 83.56 87 ASP A CA 1
ATOM 711 C C . ASP A 1 87 ? 6.022 4.611 -5.159 1.00 83.56 87 ASP A C 1
ATOM 713 O O . ASP A 1 87 ? 6.692 4.891 -6.156 1.00 83.56 87 ASP A O 1
ATOM 717 N N . PHE A 1 88 ? 5.623 3.359 -4.908 1.00 79.44 88 PHE A N 1
ATOM 718 C CA . PHE A 1 88 ? 5.936 2.240 -5.795 1.00 79.44 88 PHE A CA 1
ATOM 719 C C . PHE A 1 88 ? 5.311 2.425 -7.185 1.00 79.44 88 PHE A C 1
ATOM 721 O O . PHE A 1 88 ? 5.966 2.208 -8.209 1.00 79.44 88 PHE A O 1
ATOM 728 N N . GLN A 1 89 ? 4.051 2.864 -7.242 1.00 80.38 89 GLN A N 1
ATOM 729 C CA . GLN A 1 89 ? 3.354 3.098 -8.503 1.00 80.38 89 GLN A CA 1
ATOM 730 C C . GLN A 1 89 ? 4.007 4.233 -9.311 1.00 80.38 89 GLN A C 1
ATOM 732 O O . GLN A 1 89 ? 4.234 4.078 -10.515 1.00 80.38 89 GLN A O 1
ATOM 737 N N . GLU A 1 90 ? 4.360 5.352 -8.670 1.00 85.69 90 GLU A N 1
ATOM 738 C CA . GLU A 1 90 ? 5.022 6.490 -9.323 1.00 85.69 90 GLU A CA 1
ATOM 739 C C . GLU A 1 90 ? 6.385 6.101 -9.919 1.00 85.69 90 GLU A C 1
ATOM 741 O O . GLU A 1 90 ? 6.737 6.496 -11.040 1.00 85.69 90 GLU A O 1
ATOM 746 N N . GLN A 1 91 ? 7.145 5.273 -9.204 1.00 81.62 91 GLN A N 1
ATOM 747 C CA . GLN A 1 91 ? 8.434 4.771 -9.674 1.00 81.62 91 GLN A CA 1
ATOM 748 C C . 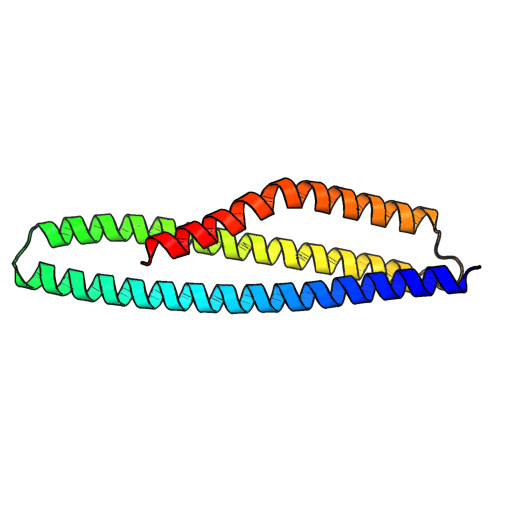GLN A 1 91 ? 8.284 3.883 -10.910 1.00 81.62 91 GLN A C 1
ATOM 750 O O . GLN A 1 91 ? 8.975 4.101 -11.911 1.00 81.62 91 GLN A O 1
ATOM 755 N N . GLU A 1 92 ? 7.353 2.927 -10.895 1.00 78.88 92 GLU A N 1
ATOM 756 C CA . GLU A 1 92 ? 7.099 2.062 -12.051 1.00 78.88 92 GLU A CA 1
ATOM 757 C C . GLU A 1 92 ? 6.612 2.881 -13.264 1.00 78.88 92 GLU A C 1
ATOM 759 O O . GLU A 1 92 ? 7.080 2.662 -14.388 1.00 78.88 92 GLU A O 1
ATOM 764 N N . MET A 1 93 ? 5.762 3.898 -13.058 1.00 83.44 93 MET A N 1
ATOM 765 C CA . MET A 1 93 ? 5.357 4.828 -14.125 1.00 83.44 93 MET A CA 1
ATOM 766 C C . MET A 1 93 ? 6.541 5.614 -14.695 1.00 83.44 93 MET A C 1
ATOM 768 O O . MET A 1 93 ? 6.664 5.760 -15.917 1.00 83.44 93 MET A O 1
ATOM 772 N N . THR A 1 94 ? 7.437 6.093 -13.832 1.00 86.38 94 THR A N 1
ATOM 773 C CA . THR A 1 94 ? 8.652 6.810 -14.237 1.00 86.38 94 THR A CA 1
ATOM 774 C C . THR A 1 94 ? 9.558 5.919 -15.084 1.00 86.38 94 THR A C 1
ATOM 776 O O . THR A 1 94 ? 10.071 6.351 -16.121 1.00 86.38 94 THR A O 1
ATOM 779 N N . ILE A 1 95 ? 9.706 4.646 -14.708 1.00 80.75 95 ILE A N 1
ATOM 780 C CA . ILE A 1 95 ? 10.460 3.660 -15.486 1.00 80.75 95 ILE A CA 1
ATOM 781 C C . ILE A 1 95 ? 9.828 3.463 -16.868 1.00 80.75 95 ILE A C 1
ATOM 783 O O . ILE A 1 95 ? 10.532 3.552 -17.879 1.00 80.75 95 ILE A O 1
ATOM 787 N N . VAL A 1 96 ? 8.510 3.254 -16.945 1.00 82.75 96 VAL A N 1
ATOM 788 C CA . VAL A 1 96 ? 7.802 3.097 -18.228 1.00 82.75 96 VAL A CA 1
ATOM 789 C C . VAL A 1 96 ? 7.961 4.333 -19.108 1.00 82.75 96 VAL A C 1
ATOM 791 O O . VAL A 1 96 ? 8.239 4.197 -20.303 1.00 82.75 96 VAL A O 1
ATOM 794 N N . LYS A 1 97 ? 7.827 5.534 -18.539 1.00 86.06 97 LYS A N 1
ATOM 795 C CA . LYS A 1 97 ? 8.005 6.797 -19.264 1.00 86.06 97 LYS A CA 1
ATOM 796 C C . LYS A 1 97 ? 9.408 6.898 -19.864 1.00 86.06 97 LYS A C 1
ATOM 798 O O . LYS A 1 97 ? 9.528 7.069 -21.077 1.00 86.06 97 LYS A O 1
ATOM 803 N N . ASN A 1 98 ? 10.443 6.681 -19.052 1.00 82.00 98 ASN A N 1
ATOM 804 C CA . ASN A 1 98 ? 11.838 6.711 -19.497 1.00 82.00 98 ASN A CA 1
ATOM 805 C C . ASN A 1 98 ? 12.094 5.690 -20.617 1.00 82.00 98 ASN A C 1
ATOM 807 O O . ASN A 1 98 ? 12.710 6.006 -21.635 1.00 82.00 98 ASN A O 1
ATOM 811 N N . LEU A 1 99 ? 11.583 4.463 -20.473 1.00 76.94 99 LEU A N 1
ATOM 812 C CA . LEU A 1 99 ? 11.732 3.425 -21.495 1.00 76.94 99 LEU A CA 1
ATOM 813 C C . LEU A 1 99 ? 11.007 3.792 -22.802 1.00 76.94 99 LEU A C 1
ATOM 815 O O . LEU A 1 99 ? 11.546 3.559 -23.887 1.00 76.94 99 LEU A O 1
ATOM 819 N N . ARG A 1 100 ? 9.814 4.394 -22.725 1.00 81.31 100 ARG A N 1
ATOM 820 C CA . ARG A 1 100 ? 9.055 4.863 -23.898 1.00 81.31 100 ARG A CA 1
ATOM 821 C C . ARG A 1 100 ? 9.764 6.006 -24.622 1.00 81.31 100 ARG A C 1
ATOM 823 O O . ARG A 1 100 ? 9.818 5.987 -25.850 1.00 81.31 100 ARG A O 1
ATOM 830 N N . GLU A 1 101 ? 10.315 6.973 -23.897 1.00 81.50 101 GLU A N 1
ATOM 831 C CA . GLU A 1 101 ? 11.078 8.086 -24.480 1.00 81.50 101 GLU A CA 1
ATOM 832 C C . GLU A 1 101 ? 12.320 7.574 -25.223 1.00 81.50 101 GLU A C 1
ATOM 834 O O . GLU A 1 101 ? 12.530 7.910 -26.390 1.00 81.50 101 GLU A O 1
ATOM 839 N N . MET A 1 102 ? 13.059 6.633 -24.624 1.00 72.31 102 MET A N 1
ATOM 840 C CA . MET A 1 102 ? 14.210 5.991 -25.272 1.00 72.31 102 MET A CA 1
ATOM 841 C C . MET A 1 102 ? 13.842 5.232 -26.556 1.00 72.31 102 MET A C 1
ATOM 843 O O . MET A 1 102 ? 14.650 5.178 -27.486 1.00 72.31 102 MET A O 1
ATOM 847 N N . LEU A 1 103 ? 12.645 4.641 -26.612 1.00 72.81 103 LEU A N 1
ATOM 848 C CA . LEU A 1 103 ? 12.129 3.954 -27.799 1.00 72.81 103 LEU A CA 1
ATOM 849 C C . LEU A 1 103 ? 11.663 4.924 -28.896 1.00 72.81 103 LEU A C 1
ATOM 851 O O . LEU A 1 103 ? 11.785 4.587 -30.073 1.00 72.81 103 LEU A O 1
ATOM 855 N N . LYS A 1 104 ? 11.148 6.105 -28.528 1.00 74.94 104 LYS A N 1
ATOM 856 C CA . LYS A 1 104 ? 10.678 7.137 -29.468 1.00 74.94 104 LYS A CA 1
ATOM 857 C C . LYS A 1 104 ? 11.827 7.918 -30.110 1.00 74.94 104 LYS A C 1
ATOM 859 O O . LYS A 1 104 ? 11.814 8.115 -31.319 1.00 74.94 104 LYS A O 1
ATOM 864 N N . GLU A 1 105 ? 12.832 8.329 -29.336 1.00 64.50 105 GLU A N 1
ATOM 865 C CA . GLU A 1 105 ? 13.917 9.194 -29.831 1.00 64.50 105 GLU A CA 1
ATOM 866 C C . GLU A 1 105 ? 14.977 8.467 -30.682 1.00 64.50 105 GLU A C 1
ATOM 868 O O . GLU A 1 105 ? 15.753 9.111 -31.386 1.00 64.50 105 GLU A O 1
ATOM 873 N N . LYS A 1 106 ? 15.070 7.128 -30.618 1.00 58.97 106 LYS A N 1
ATOM 874 C CA . LYS A 1 106 ? 16.223 6.368 -31.154 1.00 58.97 106 LYS A CA 1
ATOM 875 C C . LYS A 1 106 ? 15.843 5.175 -32.043 1.00 58.97 106 LYS A C 1
ATOM 877 O O . LYS A 1 106 ? 16.536 4.1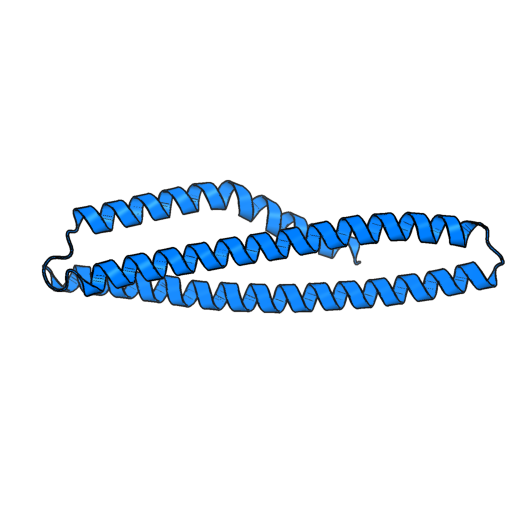57 -32.021 1.00 58.97 106 LYS A O 1
ATOM 882 N N . GLY A 1 107 ? 14.785 5.318 -32.846 1.00 53.41 107 GLY A N 1
ATOM 883 C CA . GLY A 1 107 ? 14.140 4.258 -33.644 1.00 53.41 107 GLY A CA 1
ATOM 884 C C . GLY A 1 107 ? 15.041 3.329 -34.480 1.00 53.41 107 GLY A C 1
ATOM 885 O O . GLY A 1 107 ? 14.650 2.193 -34.720 1.00 53.41 107 GLY A O 1
ATOM 886 N N . GLU A 1 108 ? 16.267 3.724 -34.848 1.00 52.59 108 GLU A N 1
ATOM 887 C CA . GLU A 1 108 ? 17.205 2.845 -35.583 1.00 52.59 108 GLU A CA 1
ATOM 888 C C . GLU A 1 108 ? 18.581 2.649 -34.922 1.00 52.59 108 GLU A C 1
ATOM 890 O O . GLU A 1 108 ? 19.297 1.693 -35.230 1.00 52.59 108 GLU A O 1
ATOM 895 N N . LYS A 1 109 ? 18.945 3.498 -33.953 1.00 57.88 109 LYS A N 1
ATOM 896 C CA . LYS A 1 109 ? 20.179 3.395 -33.156 1.00 57.88 109 LYS A CA 1
ATOM 897 C C . LYS A 1 109 ? 19.849 3.574 -31.681 1.00 57.88 109 LYS A C 1
ATOM 899 O O . LYS A 1 109 ? 20.327 4.513 -31.041 1.00 57.88 109 LYS A O 1
ATOM 904 N N . LEU A 1 110 ? 19.055 2.663 -31.118 1.00 62.38 110 LEU A N 1
ATOM 905 C CA . LEU A 1 110 ? 18.973 2.513 -29.668 1.00 62.38 110 LEU A CA 1
ATOM 906 C C . LEU A 1 110 ? 20.417 2.347 -29.172 1.00 62.38 110 LEU A C 1
ATOM 908 O O . LEU A 1 110 ? 21.052 1.320 -29.423 1.00 62.38 110 LEU A O 1
ATOM 912 N N . ARG A 1 111 ? 20.987 3.392 -28.559 1.00 65.50 111 ARG A N 1
ATOM 913 C CA . ARG A 1 111 ? 22.355 3.350 -28.037 1.00 65.50 111 ARG A CA 1
ATOM 914 C C . ARG A 1 111 ? 22.333 2.330 -26.913 1.00 65.50 111 ARG A C 1
ATOM 916 O O . ARG A 1 111 ? 21.965 2.646 -25.789 1.00 65.50 111 ARG A O 1
ATOM 923 N N . LEU A 1 112 ? 22.705 1.093 -27.234 1.00 65.81 112 LEU A N 1
ATOM 924 C CA . LEU A 1 112 ? 22.678 -0.057 -26.331 1.00 65.81 112 LEU A CA 1
ATOM 925 C C . LEU A 1 112 ? 23.372 0.257 -24.998 1.00 65.81 112 LEU A C 1
ATOM 927 O O . LEU A 1 112 ? 22.971 -0.244 -23.956 1.00 65.81 112 LEU A O 1
ATOM 931 N N . LYS A 1 113 ? 24.384 1.132 -25.036 1.00 69.44 113 LYS A N 1
ATOM 932 C CA . LYS A 1 113 ? 25.082 1.670 -23.866 1.00 69.44 113 LYS A CA 1
ATOM 933 C C . LYS A 1 113 ? 24.160 2.465 -22.935 1.00 69.44 113 LYS A C 1
ATOM 935 O O . LYS A 1 113 ? 24.213 2.245 -21.732 1.00 69.44 113 LYS A O 1
ATOM 940 N N . ASP A 1 114 ? 23.318 3.342 -23.474 1.00 72.31 114 ASP A N 1
ATOM 941 C CA . ASP A 1 114 ? 22.369 4.141 -22.692 1.00 72.31 114 ASP A CA 1
ATOM 942 C C . ASP A 1 114 ? 21.268 3.235 -22.129 1.00 72.31 114 ASP A C 1
ATOM 944 O O . ASP A 1 114 ? 20.973 3.296 -20.944 1.00 72.31 114 ASP A O 1
ATOM 948 N N . PHE A 1 115 ? 20.739 2.312 -22.941 1.00 71.12 115 PHE A N 1
ATOM 949 C CA . PHE A 1 115 ? 19.710 1.360 -22.502 1.00 71.12 115 PHE A CA 1
ATOM 950 C C . PHE A 1 115 ? 20.206 0.427 -21.391 1.00 71.12 115 PHE A C 1
ATOM 952 O O . PHE A 1 115 ? 19.546 0.269 -20.368 1.00 71.12 115 PHE A O 1
ATOM 959 N N . LYS A 1 116 ? 21.411 -0.138 -21.544 1.00 73.50 116 LYS A N 1
ATOM 960 C CA . LYS A 1 116 ? 22.046 -0.947 -20.495 1.00 73.50 116 LYS A CA 1
ATOM 961 C C . LYS A 1 116 ? 22.294 -0.138 -19.225 1.00 73.50 116 LYS A C 1
ATOM 963 O O . LYS A 1 116 ? 22.056 -0.660 -18.144 1.00 73.50 116 LYS A O 1
ATOM 968 N N . LYS A 1 117 ? 22.740 1.119 -19.333 1.00 81.00 117 LYS A N 1
ATOM 969 C CA . LYS A 1 117 ? 22.912 2.000 -18.167 1.00 81.00 117 LYS A CA 1
ATOM 970 C C . LYS A 1 117 ? 21.594 2.217 -17.428 1.00 81.00 117 LYS A C 1
ATOM 972 O O . LYS A 1 117 ? 21.575 2.084 -16.209 1.00 81.00 117 LYS A O 1
ATOM 977 N N . THR A 1 118 ? 20.510 2.488 -18.152 1.00 76.19 118 THR A N 1
ATOM 978 C CA . THR A 1 118 ? 19.176 2.650 -17.562 1.00 76.19 118 THR A CA 1
ATOM 979 C C . THR A 1 118 ? 18.714 1.366 -16.875 1.00 76.19 118 THR A C 1
ATOM 981 O O . THR A 1 118 ? 18.310 1.421 -15.721 1.00 76.19 118 THR A O 1
ATOM 984 N N . LEU A 1 119 ? 18.863 0.196 -17.508 1.00 76.62 119 LEU A N 1
ATOM 985 C CA . LEU A 1 119 ? 18.505 -1.088 -16.887 1.00 76.62 119 LEU A CA 1
ATOM 986 C C . LEU A 1 119 ? 19.331 -1.407 -15.637 1.00 76.62 119 LEU A C 1
ATOM 988 O O . LEU A 1 119 ? 18.786 -1.907 -14.661 1.00 76.62 119 LEU A O 1
ATOM 992 N N . VAL A 1 120 ? 20.634 -1.117 -15.647 1.00 83.38 120 VAL A N 1
ATOM 993 C CA . VAL A 1 120 ? 21.495 -1.305 -14.469 1.00 83.38 120 VAL A CA 1
ATOM 994 C C . VAL A 1 120 ? 21.072 -0.374 -13.335 1.00 83.38 120 VAL A C 1
ATOM 996 O O . VAL A 1 120 ? 21.046 -0.802 -12.184 1.00 83.38 120 VAL A O 1
ATOM 999 N N . LYS A 1 121 ? 20.709 0.875 -13.652 1.00 83.06 121 LYS A N 1
ATOM 1000 C CA . LYS A 1 121 ? 20.202 1.827 -12.660 1.00 83.06 121 LYS A CA 1
ATOM 1001 C C . LYS A 1 121 ? 18.890 1.334 -12.044 1.00 83.06 121 LYS A C 1
ATOM 1003 O O . LYS A 1 121 ? 18.815 1.237 -10.826 1.00 83.06 121 LYS A O 1
ATOM 1008 N N . ILE A 1 122 ? 17.936 0.927 -12.884 1.00 78.31 122 ILE A N 1
ATOM 1009 C CA . ILE A 1 122 ? 16.646 0.376 -12.450 1.00 78.31 122 ILE A CA 1
ATOM 1010 C C . ILE A 1 122 ? 16.851 -0.863 -11.579 1.00 78.31 122 ILE A C 1
ATOM 1012 O O . ILE A 1 122 ? 16.269 -0.962 -10.507 1.00 78.31 122 ILE A O 1
ATOM 1016 N N . LYS A 1 123 ? 17.713 -1.796 -12.000 1.00 78.75 123 LYS A N 1
ATOM 1017 C CA . LYS A 1 123 ? 17.994 -3.011 -11.229 1.00 78.75 123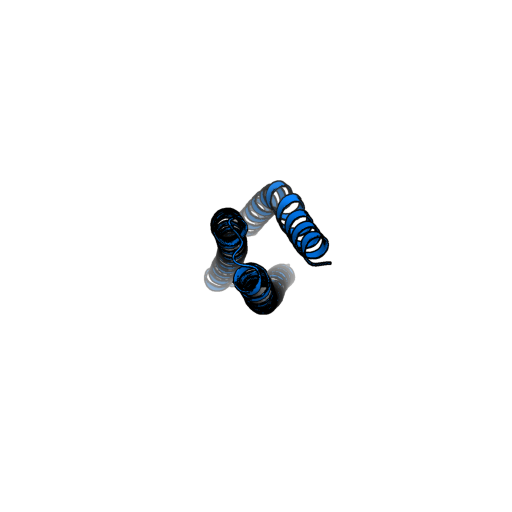 LYS A CA 1
ATOM 1018 C C . LYS A 1 123 ? 18.550 -2.683 -9.842 1.00 78.75 123 LYS A C 1
ATOM 1020 O O . LYS A 1 123 ? 18.135 -3.289 -8.864 1.00 78.75 123 LYS A O 1
ATOM 1025 N N . LYS A 1 124 ? 19.461 -1.711 -9.755 1.00 81.19 124 LYS A N 1
ATOM 1026 C CA . LYS A 1 124 ? 20.052 -1.279 -8.484 1.00 81.19 124 LYS A CA 1
ATOM 1027 C C . LYS A 1 124 ? 19.029 -0.591 -7.573 1.00 81.19 124 LYS A C 1
ATOM 1029 O O . LYS A 1 124 ? 19.041 -0.828 -6.372 1.00 81.19 124 LYS A O 1
ATOM 1034 N N . GLU A 1 125 ? 18.154 0.245 -8.133 1.00 77.56 125 GLU A N 1
ATOM 1035 C CA . GLU A 1 125 ? 17.046 0.864 -7.390 1.00 77.56 125 GLU A CA 1
ATOM 1036 C C . GLU A 1 125 ? 16.068 -0.205 -6.872 1.00 77.56 125 GLU A C 1
ATOM 1038 O O . GLU A 1 125 ? 15.744 -0.196 -5.687 1.00 77.56 125 GLU A O 1
ATOM 1043 N N . GLN A 1 126 ? 15.713 -1.197 -7.696 1.00 71.56 126 GLN A N 1
ATOM 1044 C CA . GLN A 1 126 ? 14.851 -2.312 -7.289 1.00 71.56 126 GLN A CA 1
ATOM 1045 C C . GLN A 1 126 ? 15.486 -3.193 -6.203 1.00 71.56 126 GLN A C 1
ATOM 1047 O O . GLN A 1 126 ? 14.810 -3.538 -5.242 1.00 71.56 126 GLN A O 1
ATOM 1052 N N . GLU A 1 127 ? 16.776 -3.534 -6.303 1.00 76.00 127 GLU A N 1
ATOM 1053 C CA . GLU A 1 127 ? 17.484 -4.331 -5.283 1.00 76.00 127 GLU A CA 1
ATOM 1054 C C . GLU A 1 127 ? 17.574 -3.612 -3.926 1.00 76.00 127 GLU A C 1
ATOM 1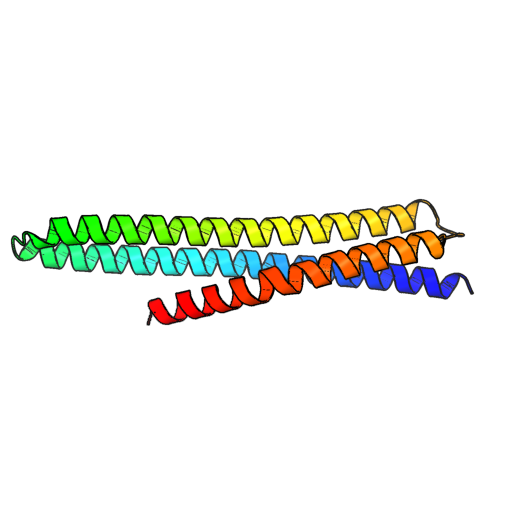056 O O . GLU A 1 127 ? 17.517 -4.259 -2.879 1.00 76.00 127 GLU A O 1
ATOM 1061 N N . ASN A 1 128 ? 17.701 -2.283 -3.929 1.00 74.31 128 ASN A N 1
ATOM 1062 C CA . ASN A 1 128 ? 17.682 -1.490 -2.701 1.00 74.31 128 ASN A CA 1
ATOM 1063 C C . ASN A 1 128 ? 16.280 -1.468 -2.079 1.00 74.31 128 ASN A C 1
ATOM 1065 O O . ASN A 1 128 ? 16.136 -1.689 -0.881 1.00 74.31 128 ASN A O 1
ATOM 1069 N N . GLN A 1 129 ? 15.247 -1.286 -2.900 1.00 65.81 129 GLN A N 1
ATOM 1070 C CA . GLN A 1 129 ? 13.861 -1.239 -2.438 1.00 65.81 129 GLN A CA 1
ATOM 1071 C C . GLN A 1 129 ? 13.358 -2.590 -1.945 1.00 65.81 129 GLN A C 1
ATOM 1073 O O . GLN A 1 129 ? 12.680 -2.641 -0.924 1.00 65.81 129 GLN A O 1
ATOM 1078 N N . GLN A 1 130 ? 13.717 -3.692 -2.611 1.00 64.12 130 GLN A N 1
ATOM 1079 C CA . GLN A 1 130 ? 13.317 -5.038 -2.191 1.00 64.12 130 GLN A CA 1
ATOM 1080 C C . GLN A 1 130 ? 13.830 -5.383 -0.788 1.00 64.12 130 GLN A C 1
ATOM 1082 O O . GLN A 1 130 ? 13.156 -6.118 -0.068 1.00 64.12 130 GLN A O 1
ATOM 1087 N N . LYS A 1 131 ? 14.984 -4.830 -0.389 1.00 61.84 131 LYS A N 1
ATOM 1088 C CA . LYS A 1 131 ? 15.530 -4.973 0.969 1.00 61.84 131 LYS A CA 1
ATOM 1089 C C . LYS A 1 131 ? 14.796 -4.128 2.013 1.00 61.84 131 LYS A C 1
ATOM 1091 O O . LYS A 1 131 ? 14.864 -4.458 3.188 1.00 61.84 131 LYS A O 1
ATOM 1096 N N . GLU A 1 132 ? 14.117 -3.058 1.606 1.00 60.12 132 GLU A N 1
ATOM 1097 C CA . GLU A 1 132 ? 13.403 -2.154 2.516 1.00 60.12 132 GLU A CA 1
ATOM 1098 C C . GLU A 1 132 ? 11.895 -2.450 2.611 1.00 60.12 132 GLU A C 1
ATOM 1100 O O . GLU A 1 132 ? 11.338 -2.395 3.702 1.00 60.12 132 GLU A O 1
ATOM 1105 N N . THR A 1 133 ? 11.218 -2.800 1.509 1.00 56.53 133 THR A N 1
ATOM 1106 C CA . THR A 1 133 ? 9.737 -2.871 1.449 1.00 56.53 133 THR A CA 1
ATOM 1107 C C . THR A 1 133 ? 9.150 -4.272 1.623 1.00 56.53 133 THR A C 1
ATOM 1109 O O . THR A 1 133 ? 8.121 -4.415 2.286 1.00 56.53 133 THR A O 1
ATOM 1112 N N . THR A 1 134 ? 9.781 -5.320 1.079 1.00 54.47 134 THR A N 1
ATOM 1113 C CA . THR A 1 134 ? 9.244 -6.699 1.139 1.00 54.47 134 THR A CA 1
ATOM 1114 C C . THR A 1 134 ? 9.181 -7.229 2.573 1.00 54.47 134 THR A C 1
ATOM 1116 O O . THR A 1 134 ? 8.203 -7.874 2.950 1.00 54.47 134 THR A O 1
ATOM 1119 N N . ASP A 1 135 ? 10.179 -6.885 3.390 1.00 57.41 135 ASP A N 1
ATOM 1120 C CA . ASP A 1 135 ? 10.240 -7.285 4.797 1.00 57.41 135 ASP A CA 1
ATOM 1121 C C . ASP A 1 135 ? 9.274 -6.493 5.683 1.00 57.41 135 ASP A C 1
ATOM 1123 O O . ASP A 1 135 ? 8.891 -6.996 6.732 1.00 57.41 135 ASP A O 1
ATOM 1127 N N . GLN A 1 136 ? 8.845 -5.291 5.281 1.00 59.69 136 GLN A N 1
ATOM 1128 C CA . GLN A 1 136 ? 8.008 -4.407 6.106 1.00 59.69 136 GLN A CA 1
ATOM 1129 C C . GLN A 1 136 ? 6.514 -4.516 5.784 1.00 59.69 136 GLN A C 1
ATOM 1131 O O . GLN A 1 136 ? 5.696 -4.603 6.695 1.00 59.69 136 GLN A O 1
ATOM 1136 N N . VAL A 1 137 ? 6.137 -4.550 4.502 1.00 60.34 137 VAL A N 1
ATOM 1137 C CA . VAL A 1 137 ? 4.718 -4.591 4.102 1.00 60.34 137 VAL A CA 1
ATOM 1138 C C . VAL A 1 137 ? 4.128 -5.983 4.325 1.00 60.34 137 VAL A C 1
ATOM 1140 O O . VAL A 1 137 ? 3.025 -6.110 4.853 1.00 60.34 137 VAL A O 1
ATOM 1143 N N . GLY A 1 138 ? 4.870 -7.041 3.975 1.00 66.00 138 GLY A N 1
ATOM 1144 C CA . GLY A 1 138 ? 4.421 -8.419 4.180 1.00 66.00 138 GLY A CA 1
ATOM 1145 C C . GLY A 1 138 ? 4.252 -8.763 5.661 1.00 66.00 138 GLY A C 1
ATOM 1146 O O . GLY A 1 138 ? 3.247 -9.359 6.045 1.00 66.00 138 GLY A O 1
ATOM 1147 N N . THR A 1 139 ? 5.193 -8.339 6.509 1.00 67.75 139 THR A N 1
ATOM 1148 C CA . THR A 1 139 ? 5.093 -8.554 7.959 1.00 67.75 139 THR A CA 1
ATOM 1149 C C . THR A 1 139 ? 3.995 -7.711 8.597 1.00 67.75 139 THR A C 1
ATOM 1151 O O . THR A 1 139 ? 3.267 -8.248 9.430 1.00 67.75 139 THR A O 1
ATOM 1154 N N . GLU A 1 140 ? 3.803 -6.446 8.201 1.00 67.31 140 GLU A N 1
ATOM 1155 C CA . GLU A 1 140 ? 2.712 -5.635 8.757 1.00 67.31 140 GLU A CA 1
ATOM 1156 C C . GLU A 1 140 ? 1.327 -6.108 8.304 1.00 67.31 140 GLU A C 1
ATOM 1158 O O . GLU A 1 140 ? 0.421 -6.163 9.129 1.00 67.31 140 GLU A O 1
ATOM 1163 N N . LEU A 1 141 ? 1.145 -6.562 7.060 1.00 64.31 141 LEU A N 1
ATOM 1164 C CA . LEU A 1 141 ? -0.135 -7.146 6.633 1.00 64.31 141 LEU A CA 1
ATOM 1165 C C . LEU A 1 141 ? -0.462 -8.443 7.392 1.00 64.31 141 LEU A C 1
ATOM 1167 O O . LEU A 1 141 ? -1.596 -8.624 7.838 1.00 64.31 141 LEU A O 1
ATOM 1171 N N . ILE A 1 142 ? 0.525 -9.324 7.593 1.00 74.12 142 ILE A N 1
ATOM 1172 C CA . ILE A 1 142 ? 0.359 -10.551 8.394 1.00 74.12 142 ILE A CA 1
ATOM 1173 C C . ILE A 1 142 ? 0.044 -10.203 9.853 1.00 74.12 142 ILE A C 1
ATOM 1175 O O . ILE A 1 142 ? -0.838 -10.810 10.465 1.00 74.12 142 ILE A O 1
ATOM 1179 N N . ARG A 1 143 ? 0.726 -9.199 10.410 1.00 73.94 143 ARG A N 1
ATOM 1180 C CA . ARG A 1 143 ? 0.487 -8.721 11.771 1.00 73.94 143 ARG A CA 1
ATOM 1181 C C . ARG A 1 143 ? -0.923 -8.154 11.925 1.00 73.94 143 ARG A C 1
ATOM 1183 O O . ARG A 1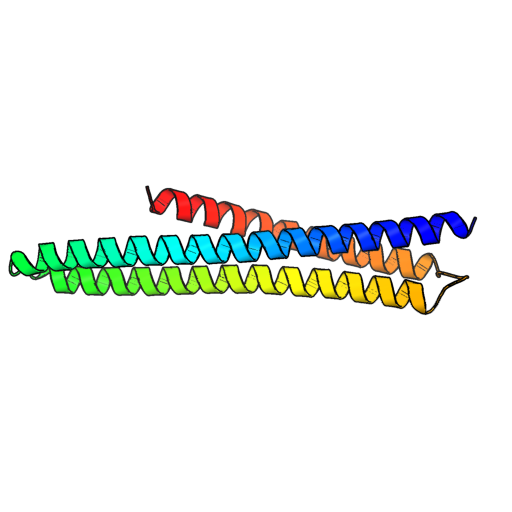 143 ? -1.642 -8.592 12.821 1.00 73.94 143 ARG A O 1
ATOM 1190 N N . MET A 1 144 ? -1.353 -7.274 11.023 1.00 69.25 144 MET A N 1
ATOM 1191 C CA . MET A 1 144 ? -2.712 -6.723 11.014 1.00 69.25 144 MET A CA 1
ATOM 1192 C C . MET A 1 144 ? -3.769 -7.832 10.909 1.00 69.25 144 MET A C 1
ATOM 1194 O O . MET A 1 144 ? -4.769 -7.787 11.617 1.00 69.25 144 MET A O 1
ATOM 1198 N N . GLN A 1 145 ? -3.533 -8.876 10.106 1.00 65.25 145 GLN A N 1
ATOM 1199 C CA . GLN A 1 145 ? -4.435 -10.034 10.028 1.00 65.25 145 GLN A CA 1
ATOM 1200 C C . GLN A 1 145 ? -4.476 -10.870 11.318 1.00 65.25 145 GLN A C 1
ATOM 1202 O O . GLN A 1 145 ? -5.526 -11.423 11.649 1.00 65.25 145 GLN A O 1
ATOM 1207 N N . SER A 1 146 ? -3.361 -10.976 12.046 1.00 72.12 146 SER A N 1
ATOM 1208 C CA . SER A 1 146 ? -3.298 -11.708 13.318 1.00 72.12 146 SER A CA 1
ATOM 1209 C C . SER A 1 146 ? -3.966 -10.973 14.483 1.00 72.12 146 SER A C 1
ATOM 1211 O O . SER A 1 146 ? -4.482 -11.623 15.383 1.00 72.12 146 SER A O 1
ATOM 1213 N N . GLU A 1 147 ? -4.010 -9.638 14.445 1.00 60.34 147 GLU A N 1
ATOM 1214 C CA . GLU A 1 147 ? -4.616 -8.795 15.488 1.00 60.34 147 GLU A CA 1
ATOM 1215 C C . GLU A 1 147 ? -6.155 -8.678 15.353 1.00 60.34 147 GLU A C 1
ATOM 1217 O O . GLU A 1 147 ? -6.814 -8.140 16.240 1.00 60.34 147 GLU A O 1
ATOM 1222 N N . VAL A 1 148 ? -6.741 -9.178 14.254 1.00 53.28 148 VAL A N 1
ATOM 1223 C CA . VAL A 1 148 ? -8.192 -9.119 13.952 1.00 53.28 148 VAL A CA 1
ATOM 1224 C C . VAL A 1 148 ? -8.919 -10.466 14.175 1.00 53.28 148 VAL A C 1
ATOM 1226 O O . VAL A 1 148 ? -10.151 -10.531 14.046 1.00 53.28 148 VAL A O 1
ATOM 1229 N N . LYS A 1 149 ? -8.184 -11.539 14.500 1.00 40.59 149 LYS A N 1
ATOM 1230 C CA . LYS A 1 149 ? -8.731 -12.848 14.903 1.00 40.59 149 LYS A CA 1
ATOM 1231 C C . LYS A 1 149 ? -8.898 -12.937 16.413 1.00 40.59 149 LYS A C 1
ATOM 1233 O O . LYS A 1 149 ? -9.923 -13.526 16.816 1.00 40.59 149 LYS A O 1
#

Foldseek 3Di:
DQVVVLVVLVVVLVVLVVVLVVLVVVLVVVVVVLVVLVVVVVVVLVVVLVVCVVVVHPVNVVSVVVVVVVVVVSVVVVVVVNVVSVVVSVVSVVLSVVSVVLCVPQVRCSPVVVVVVSVVVVVVVVVVVCVPPVVPPVVVVVVSVVVSD